Protein AF-A0A3B8VPD6-F1 (afdb_monomer)

Mean predicted aligned error: 4.92 Å

pLDDT: mean 86.11, std 10.17, range [37.28, 96.75]

Sequence (76 aa):
NTSQENSYASDVATALGFHGTGGSDVHSAHGLGKGVTIFNRDIKSESDLVEALKAKHYSPGFRDGSGNVHSLVDSP

Structure (mmCIF, N/CA/C/O backbone):
data_AF-A0A3B8VPD6-F1
#
_entry.id   AF-A0A3B8VPD6-F1
#
loop_
_atom_site.group_PDB
_atom_site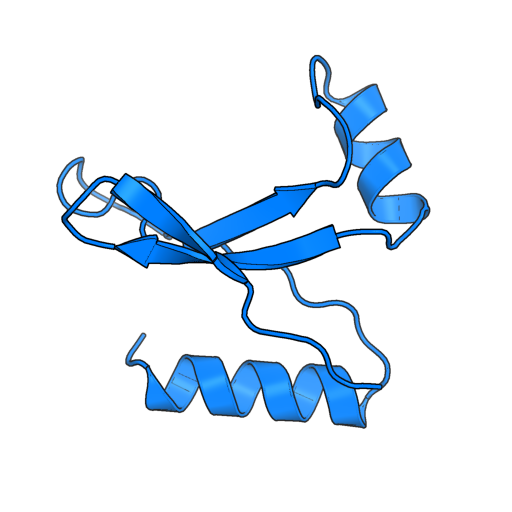.id
_atom_site.type_symbol
_atom_site.label_atom_id
_atom_site.label_alt_id
_atom_site.label_comp_id
_atom_site.label_asym_id
_atom_site.label_entity_id
_atom_site.label_seq_id
_atom_site.pdbx_PDB_ins_code
_atom_site.Cartn_x
_atom_site.Cartn_y
_atom_site.Cartn_z
_atom_site.occupancy
_atom_site.B_iso_or_equiv
_atom_site.auth_seq_id
_atom_site.auth_comp_id
_atom_site.auth_asym_id
_atom_site.auth_atom_id
_atom_site.pdbx_PDB_model_num
ATOM 1 N N . ASN A 1 1 ? 11.559 -5.277 -5.382 1.00 69.56 1 ASN A N 1
ATOM 2 C CA . ASN A 1 1 ? 10.260 -5.963 -5.505 1.00 69.56 1 ASN A CA 1
ATOM 3 C C . ASN A 1 1 ? 9.889 -6.160 -6.956 1.00 69.56 1 ASN A C 1
ATOM 5 O O . ASN A 1 1 ? 9.680 -5.199 -7.698 1.00 69.56 1 ASN A O 1
ATOM 9 N N . THR A 1 2 ? 9.870 -7.420 -7.352 1.00 83.25 2 THR A N 1
ATOM 10 C CA . THR A 1 2 ? 9.287 -7.912 -8.596 1.00 83.25 2 THR A CA 1
ATOM 11 C C . THR A 1 2 ? 7.765 -7.991 -8.465 1.00 83.25 2 THR A C 1
ATOM 13 O O . THR A 1 2 ? 7.219 -8.021 -7.361 1.00 83.25 2 THR A O 1
ATOM 16 N N . SER A 1 3 ? 7.056 -8.049 -9.593 1.00 82.12 3 SER A N 1
ATOM 17 C CA . SER A 1 3 ? 5.598 -8.228 -9.585 1.00 82.12 3 SER A CA 1
ATOM 18 C C . SER A 1 3 ? 5.176 -9.560 -8.956 1.00 82.12 3 SER A C 1
ATOM 20 O O . SER A 1 3 ? 4.123 -9.629 -8.332 1.00 82.12 3 SER A O 1
ATOM 22 N N . GLN A 1 4 ? 6.010 -10.598 -9.078 1.00 86.19 4 GLN A N 1
ATOM 23 C CA . GLN A 1 4 ? 5.751 -11.914 -8.494 1.00 86.19 4 GLN A CA 1
ATOM 24 C C . GLN A 1 4 ? 5.803 -11.877 -6.962 1.00 86.19 4 GLN A C 1
ATOM 26 O O . GLN A 1 4 ? 4.911 -12.414 -6.313 1.00 86.19 4 GLN A O 1
ATOM 31 N N . GLU A 1 5 ? 6.797 -11.196 -6.384 1.00 86.81 5 GLU A N 1
ATOM 32 C CA . GLU A 1 5 ? 6.899 -11.012 -4.929 1.00 86.81 5 GLU A CA 1
ATOM 33 C C . GLU A 1 5 ? 5.708 -10.221 -4.372 1.00 86.81 5 GLU A C 1
ATOM 35 O O . GLU A 1 5 ? 5.156 -10.590 -3.339 1.00 86.81 5 GLU A O 1
ATOM 40 N N . ASN A 1 6 ? 5.270 -9.172 -5.079 1.00 86.25 6 ASN A N 1
ATOM 41 C CA . ASN A 1 6 ? 4.102 -8.386 -4.673 1.00 86.25 6 ASN A CA 1
ATOM 42 C C . ASN A 1 6 ? 2.807 -9.212 -4.713 1.00 86.25 6 ASN A C 1
ATOM 44 O O . ASN A 1 6 ? 2.003 -9.108 -3.792 1.00 86.25 6 ASN A O 1
ATOM 48 N N . SER A 1 7 ? 2.615 -10.041 -5.748 1.00 86.62 7 SER A N 1
ATOM 49 C CA . SER A 1 7 ? 1.456 -10.943 -5.838 1.00 86.62 7 SER A CA 1
ATOM 50 C C . SER A 1 7 ? 1.446 -11.936 -4.682 1.00 86.62 7 SER A C 1
ATOM 52 O O . SER A 1 7 ? 0.441 -12.064 -3.997 1.00 86.62 7 SER A O 1
ATOM 54 N N . TYR A 1 8 ? 2.588 -12.571 -4.409 1.00 89.25 8 TYR A N 1
ATOM 55 C CA . TYR A 1 8 ? 2.706 -13.537 -3.322 1.00 89.25 8 TYR A CA 1
ATOM 56 C C . TYR A 1 8 ? 2.425 -12.908 -1.949 1.00 89.25 8 TYR A C 1
ATOM 58 O O . TYR A 1 8 ? 1.735 -13.496 -1.121 1.00 89.25 8 TYR A O 1
ATOM 66 N N . ALA A 1 9 ? 2.926 -11.694 -1.704 1.00 87.94 9 ALA A N 1
ATOM 67 C CA . ALA A 1 9 ? 2.635 -10.963 -0.474 1.00 87.94 9 ALA A CA 1
ATOM 68 C C . ALA A 1 9 ? 1.137 -10.635 -0.334 1.00 87.94 9 ALA A C 1
ATOM 70 O O . ALA A 1 9 ? 0.600 -10.736 0.769 1.00 87.94 9 ALA A O 1
ATOM 71 N N . SER A 1 10 ? 0.472 -10.288 -1.443 1.00 85.69 10 SER A N 1
ATOM 72 C CA . SER A 1 10 ? -0.981 -10.092 -1.485 1.00 85.69 10 SER A CA 1
ATOM 73 C C . SER A 1 10 ? -1.715 -11.381 -1.121 1.00 85.69 10 SER A C 1
ATOM 75 O O . SER A 1 10 ? -2.523 -11.371 -0.199 1.00 85.69 10 SER A O 1
ATOM 77 N N . ASP A 1 11 ? -1.359 -12.505 -1.751 1.00 89.25 11 ASP A N 1
ATOM 78 C CA . ASP A 1 11 ? -1.995 -13.806 -1.509 1.00 89.25 11 ASP A CA 1
ATOM 79 C C . ASP A 1 11 ? -1.865 -14.239 -0.039 1.00 89.25 11 ASP A C 1
ATOM 81 O O . ASP A 1 11 ? -2.812 -14.747 0.563 1.00 89.25 11 ASP A O 1
ATOM 85 N N . VAL A 1 12 ? -0.699 -14.000 0.575 1.00 90.31 12 VAL A N 1
ATOM 86 C CA . VAL A 1 12 ? -0.468 -14.268 2.002 1.00 90.31 12 VAL A CA 1
ATOM 87 C C . VAL A 1 12 ? -1.315 -13.355 2.890 1.00 90.31 12 VAL A C 1
ATOM 89 O O . VAL A 1 12 ? -1.901 -13.834 3.861 1.00 90.31 12 VAL A O 1
ATOM 92 N N . ALA A 1 13 ? -1.398 -12.056 2.586 1.00 87.94 13 ALA A N 1
ATOM 93 C CA . ALA A 1 13 ? -2.240 -11.127 3.338 1.00 87.94 13 ALA A CA 1
ATOM 94 C C . ALA A 1 13 ? -3.717 -11.546 3.284 1.00 87.94 13 ALA A C 1
ATOM 96 O O . ALA A 1 13 ? -4.349 -11.646 4.338 1.00 87.94 13 ALA A O 1
ATOM 97 N N . THR A 1 14 ? -4.224 -11.895 2.098 1.00 86.94 14 THR A N 1
ATOM 98 C CA . THR A 1 14 ? -5.584 -12.416 1.908 1.00 86.94 14 THR A CA 1
ATOM 99 C C . THR A 1 14 ? -5.803 -13.697 2.711 1.00 86.94 14 THR A C 1
ATOM 101 O O . THR A 1 14 ? -6.746 -13.774 3.498 1.00 86.94 14 THR A O 1
ATOM 104 N N . ALA A 1 15 ? -4.897 -14.676 2.605 1.00 88.88 15 ALA A N 1
ATOM 105 C CA . ALA A 1 15 ? -5.007 -15.949 3.321 1.00 88.88 15 ALA A CA 1
ATOM 106 C C . ALA A 1 15 ? -5.010 -15.793 4.854 1.00 88.88 15 ALA A C 1
ATOM 108 O O . ALA A 1 15 ? -5.581 -16.623 5.562 1.00 88.88 15 ALA A O 1
ATOM 109 N N . LEU A 1 16 ? -4.383 -14.735 5.375 1.00 90.56 16 LEU A N 1
ATOM 110 C CA . LEU A 1 16 ? -4.330 -14.423 6.806 1.00 90.56 16 LEU A CA 1
ATOM 111 C C . LEU A 1 16 ? -5.432 -13.451 7.266 1.00 90.56 16 LEU A C 1
ATOM 113 O O . LEU A 1 16 ? -5.510 -13.147 8.457 1.00 90.56 16 LEU A O 1
ATOM 117 N N . GLY A 1 17 ? -6.283 -12.960 6.359 1.00 86.62 17 GLY A N 1
ATOM 118 C CA . GLY A 1 17 ? -7.315 -11.966 6.672 1.00 86.62 17 GLY A CA 1
ATOM 119 C C . GLY A 1 17 ? -6.751 -10.585 7.033 1.00 86.62 17 GLY A C 1
ATOM 120 O O . GLY A 1 17 ? -7.373 -9.834 7.793 1.00 86.62 17 GLY A O 1
ATOM 121 N N . PHE A 1 18 ? -5.559 -10.254 6.533 1.00 86.44 18 PHE A N 1
ATOM 122 C CA . PHE A 1 18 ? -4.949 -8.936 6.676 1.00 86.44 18 PHE A CA 1
ATOM 123 C C . PHE A 1 18 ? -5.286 -8.034 5.489 1.00 86.44 18 PHE A C 1
ATOM 125 O O . PHE A 1 18 ? -5.435 -8.489 4.362 1.00 86.44 18 PHE A O 1
ATOM 132 N N . HIS A 1 19 ? -5.357 -6.729 5.752 1.00 84.56 19 HIS A N 1
ATOM 133 C CA . HIS A 1 19 ? -5.491 -5.718 4.705 1.00 84.56 19 HIS A CA 1
ATOM 134 C C . HIS A 1 19 ? -4.107 -5.309 4.207 1.00 84.56 19 HIS A C 1
ATOM 136 O O . HIS A 1 19 ? -3.227 -4.991 5.013 1.00 84.56 19 HIS A O 1
ATOM 142 N N . GLY A 1 20 ? -3.919 -5.304 2.889 1.00 85.62 20 GLY A N 1
ATOM 143 C CA . GLY A 1 20 ? -2.666 -4.891 2.271 1.00 85.62 20 GLY A CA 1
ATOM 144 C C . GLY A 1 20 ? -2.517 -3.370 2.195 1.00 85.62 20 GLY A C 1
ATOM 145 O O . GLY A 1 20 ? -3.475 -2.637 1.957 1.00 85.62 20 GLY A O 1
ATOM 146 N N . THR A 1 21 ? -1.290 -2.878 2.347 1.00 90.75 21 THR A N 1
ATOM 147 C CA . THR A 1 21 ? -0.913 -1.503 1.989 1.00 90.75 21 THR A CA 1
ATOM 148 C C . THR A 1 21 ? 0.144 -1.534 0.893 1.00 90.75 21 THR A C 1
ATOM 150 O O . THR A 1 21 ? 0.883 -2.507 0.742 1.00 90.75 21 THR A O 1
ATOM 153 N N . GLY A 1 22 ? 0.206 -0.472 0.092 1.00 89.38 22 GLY A N 1
ATOM 154 C CA . GLY A 1 22 ? 1.221 -0.304 -0.945 1.00 89.38 22 GLY A CA 1
ATOM 155 C C . GLY A 1 22 ? 2.078 0.934 -0.703 1.00 89.38 22 GLY A C 1
ATOM 156 O O . GLY A 1 22 ? 1.585 1.976 -0.264 1.00 89.38 22 GLY A O 1
ATOM 157 N N . GLY A 1 23 ? 3.365 0.825 -1.034 1.00 89.69 23 GLY A N 1
ATOM 158 C CA . GLY A 1 23 ? 4.338 1.908 -0.938 1.00 89.69 23 GLY A CA 1
ATOM 159 C C . GLY A 1 23 ? 5.473 1.719 -1.939 1.00 89.69 23 GLY A C 1
ATOM 160 O O . GLY A 1 23 ? 5.864 0.594 -2.244 1.00 89.69 23 GLY A O 1
ATOM 161 N N . SER A 1 24 ? 5.981 2.818 -2.497 1.00 85.25 24 SER A N 1
ATOM 162 C CA . SER A 1 24 ? 6.987 2.753 -3.561 1.00 85.25 24 SER A CA 1
ATOM 163 C C . SER A 1 24 ? 8.409 2.486 -3.064 1.00 85.25 24 SER A C 1
ATOM 165 O O . SER A 1 24 ? 9.237 2.089 -3.876 1.00 85.25 24 SER A O 1
ATOM 167 N N . ASP A 1 25 ? 8.682 2.727 -1.776 1.00 82.50 25 ASP A N 1
ATOM 168 C CA . ASP A 1 25 ? 10.004 2.585 -1.133 1.00 82.50 25 ASP A CA 1
ATOM 169 C C . ASP A 1 25 ? 11.153 3.192 -1.963 1.00 82.50 25 ASP A C 1
ATOM 171 O O . ASP A 1 25 ? 12.166 2.574 -2.306 1.00 82.50 25 ASP A O 1
ATOM 175 N N . VAL A 1 26 ? 10.929 4.427 -2.411 1.00 83.06 26 VAL A N 1
ATOM 176 C CA . VAL A 1 26 ? 11.805 5.067 -3.387 1.00 83.06 26 VAL A CA 1
ATOM 177 C C . VAL A 1 26 ? 12.933 5.813 -2.713 1.00 83.06 26 VAL A C 1
ATOM 179 O O . VAL A 1 26 ? 12.715 6.633 -1.831 1.00 83.06 26 VAL A O 1
ATOM 182 N N . HIS A 1 27 ? 14.135 5.596 -3.231 1.00 85.56 27 HIS A N 1
ATOM 183 C CA . HIS A 1 27 ? 15.329 6.350 -2.858 1.00 85.56 27 HIS A CA 1
ATOM 184 C C . HIS A 1 27 ? 15.704 7.395 -3.932 1.00 85.56 27 HIS A C 1
ATOM 186 O O . HIS A 1 27 ? 16.715 8.082 -3.822 1.00 85.56 27 HIS A O 1
ATOM 192 N N . SER A 1 28 ? 14.890 7.521 -4.991 1.00 80.38 28 SER A N 1
ATOM 193 C CA . SER A 1 28 ? 15.023 8.526 -6.053 1.00 80.38 28 SER A CA 1
ATOM 194 C C . SER A 1 28 ? 13.666 8.865 -6.687 1.00 80.38 28 SER A C 1
ATOM 196 O O . SER A 1 28 ? 12.708 8.095 -6.600 1.00 80.38 28 SER A O 1
ATOM 198 N N . ALA A 1 29 ? 13.573 10.009 -7.372 1.00 80.69 29 ALA A N 1
ATOM 199 C CA . ALA A 1 29 ? 12.318 10.477 -7.974 1.00 80.69 29 ALA A CA 1
ATOM 200 C C . ALA A 1 29 ? 11.751 9.530 -9.054 1.00 80.69 29 ALA A C 1
ATOM 202 O O . ALA A 1 29 ? 10.544 9.504 -9.279 1.00 80.69 29 ALA A O 1
ATOM 203 N N . HIS A 1 30 ? 12.603 8.720 -9.693 1.00 73.31 30 HIS A N 1
ATOM 204 C CA . HIS A 1 30 ? 12.244 7.888 -10.849 1.00 73.31 30 HIS A CA 1
ATOM 205 C C . HIS A 1 30 ? 11.271 6.736 -10.534 1.00 73.31 30 HIS A C 1
ATOM 207 O O . HIS A 1 30 ? 10.733 6.128 -11.454 1.00 73.31 30 HIS A O 1
ATOM 213 N N . GLY A 1 31 ? 11.029 6.426 -9.256 1.00 72.06 31 GLY A N 1
ATOM 214 C CA . GLY A 1 31 ? 10.055 5.408 -8.847 1.00 72.06 31 GLY A CA 1
ATOM 215 C C . GLY A 1 31 ? 8.911 5.937 -7.985 1.00 72.06 31 GLY A C 1
ATOM 216 O O . GLY A 1 31 ? 8.102 5.137 -7.510 1.00 72.06 31 GLY A O 1
ATOM 217 N N . LEU A 1 32 ? 8.852 7.250 -7.732 1.00 83.56 32 LEU A N 1
ATOM 218 C CA . LEU A 1 32 ? 7.915 7.840 -6.776 1.00 83.56 32 LEU A CA 1
ATOM 219 C C . LEU A 1 32 ? 6.473 7.459 -7.112 1.00 83.56 32 LEU A C 1
ATOM 221 O O . LEU A 1 32 ? 5.998 7.761 -8.203 1.00 83.56 32 LEU A O 1
ATOM 225 N N . GLY A 1 33 ? 5.772 6.824 -6.171 1.00 83.69 33 GLY A N 1
ATOM 226 C CA . GLY A 1 33 ? 4.377 6.416 -6.349 1.00 83.69 33 GLY A CA 1
ATOM 227 C C . GLY A 1 33 ? 4.179 5.160 -7.200 1.00 83.69 33 GLY A C 1
ATOM 228 O O . GLY A 1 33 ? 3.054 4.885 -7.593 1.00 83.69 33 GLY A O 1
ATOM 229 N N . LYS A 1 34 ? 5.232 4.381 -7.485 1.00 87.25 34 LYS A N 1
ATOM 230 C CA . LYS A 1 34 ? 5.098 3.075 -8.152 1.00 87.25 34 LYS A CA 1
ATOM 231 C C . LYS A 1 34 ? 4.237 2.093 -7.349 1.00 87.25 34 LYS A C 1
ATOM 233 O O . LYS A 1 34 ? 3.467 1.360 -7.950 1.00 87.25 34 LYS A O 1
ATOM 238 N N . GLY A 1 35 ? 4.355 2.096 -6.021 1.00 90.31 35 GLY A N 1
ATOM 239 C CA . GLY A 1 35 ? 3.440 1.425 -5.094 1.00 90.31 35 GLY A CA 1
ATOM 240 C C . GLY A 1 35 ? 2.692 2.466 -4.265 1.00 90.31 35 GLY A C 1
ATOM 241 O O . GLY A 1 35 ? 3.302 3.444 -3.825 1.00 90.31 35 GLY A O 1
ATOM 242 N N . VAL A 1 36 ? 1.388 2.277 -4.079 1.00 92.69 36 VAL A N 1
ATOM 243 C CA . VAL A 1 36 ? 0.496 3.217 -3.383 1.00 92.69 36 VAL A CA 1
ATOM 244 C C . VAL A 1 36 ? -0.556 2.477 -2.564 1.00 92.69 36 VAL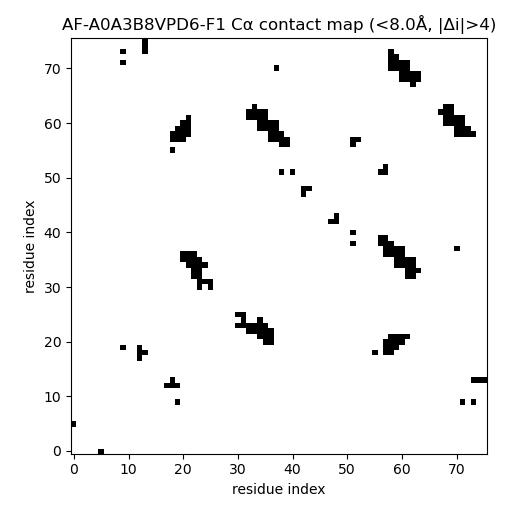 A C 1
ATOM 246 O O . VAL A 1 36 ? -0.879 1.328 -2.848 1.00 92.69 36 VAL A O 1
ATOM 249 N N . THR A 1 37 ? -1.119 3.158 -1.570 1.00 93.56 37 THR A N 1
ATOM 250 C CA . THR A 1 37 ? -2.338 2.720 -0.884 1.00 93.56 37 THR A CA 1
ATOM 251 C C . THR A 1 37 ? -3.499 3.568 -1.385 1.00 93.56 37 THR A C 1
ATOM 253 O O . THR A 1 37 ? -3.415 4.796 -1.382 1.00 93.56 37 THR A O 1
ATOM 256 N N . ILE A 1 38 ? -4.560 2.916 -1.849 1.00 93.44 38 ILE A N 1
ATOM 257 C CA . ILE A 1 38 ? -5.746 3.564 -2.405 1.00 93.44 38 ILE A CA 1
ATOM 258 C C . ILE A 1 38 ? -6.791 3.662 -1.298 1.00 93.44 38 ILE A C 1
ATOM 260 O O . ILE A 1 38 ? -7.218 2.642 -0.758 1.00 93.44 38 ILE A O 1
ATOM 264 N N . PHE A 1 39 ? -7.216 4.885 -0.987 1.00 93.00 39 PHE A N 1
ATOM 265 C CA . PHE A 1 39 ? -8.301 5.159 -0.049 1.00 93.00 39 PHE A CA 1
ATOM 266 C C . PHE A 1 39 ? -9.572 5.528 -0.812 1.00 93.00 39 PHE A C 1
ATOM 268 O O . PHE A 1 39 ? -9.522 6.197 -1.842 1.00 93.00 39 PHE A O 1
ATOM 275 N N . ASN A 1 40 ? -10.726 5.138 -0.278 1.00 89.06 40 ASN A N 1
ATOM 276 C CA . ASN A 1 40 ? -12.036 5.500 -0.827 1.00 89.06 40 ASN A CA 1
ATOM 277 C C . ASN A 1 40 ? -12.479 6.936 -0.465 1.00 89.06 40 ASN A C 1
ATOM 279 O O . ASN A 1 40 ? -13.614 7.323 -0.740 1.00 89.06 40 ASN A O 1
ATOM 283 N N . ARG A 1 41 ? -11.613 7.694 0.215 1.00 90.31 41 ARG A N 1
ATOM 284 C CA . ARG A 1 41 ? -11.855 9.054 0.692 1.00 90.31 41 ARG A CA 1
ATOM 285 C C . ARG A 1 41 ? -10.584 9.886 0.587 1.00 90.31 41 ARG A C 1
ATOM 287 O O . ARG A 1 41 ? -9.481 9.341 0.631 1.00 90.31 41 ARG A O 1
ATOM 294 N N . ASP A 1 42 ? -10.747 11.201 0.527 1.00 93.38 42 ASP A N 1
ATOM 295 C CA . ASP A 1 42 ? -9.618 12.123 0.602 1.00 93.38 42 ASP A CA 1
ATOM 296 C C . ASP A 1 42 ? -8.958 12.059 1.983 1.00 93.38 42 ASP A C 1
ATOM 298 O O . ASP A 1 42 ? -9.630 12.156 3.012 1.00 93.38 42 ASP A O 1
ATOM 302 N N . ILE A 1 43 ? -7.631 11.971 1.998 1.00 94.31 43 ILE A N 1
ATOM 303 C CA . ILE A 1 43 ? -6.818 12.063 3.211 1.00 94.31 43 ILE A CA 1
ATOM 304 C C . ILE A 1 43 ? -6.165 13.444 3.230 1.00 94.31 43 ILE A C 1
ATOM 306 O O . ILE A 1 43 ? -5.289 13.725 2.412 1.00 94.31 43 ILE A O 1
ATOM 310 N N . LYS A 1 44 ? -6.613 14.326 4.130 1.00 96.12 44 LYS A N 1
ATOM 311 C CA . LYS A 1 44 ? -6.142 15.722 4.214 1.00 96.12 44 LYS A CA 1
ATOM 312 C C . LYS A 1 44 ? -5.343 16.000 5.485 1.00 96.12 44 LYS A C 1
ATOM 314 O O . LYS A 1 44 ? -4.704 17.043 5.593 1.00 96.12 44 LYS A O 1
ATOM 319 N N . SER A 1 45 ? -5.357 15.064 6.427 1.00 96.56 45 SER A N 1
ATOM 320 C CA . SER A 1 45 ? -4.641 15.127 7.694 1.00 96.56 45 SER A CA 1
ATOM 321 C C . SER A 1 45 ? -4.169 13.742 8.141 1.00 96.56 45 SER A C 1
ATOM 323 O O . SER A 1 45 ? -4.623 12.711 7.642 1.00 96.56 45 SER A O 1
ATOM 325 N N . GLU A 1 46 ? -3.268 13.711 9.122 1.00 96.75 46 GLU A N 1
ATOM 326 C CA . GLU A 1 46 ? -2.847 12.467 9.774 1.00 96.75 46 GLU A CA 1
ATOM 327 C C . GLU A 1 46 ? -4.024 11.760 10.463 1.00 96.75 46 GLU A C 1
ATOM 329 O O . GLU A 1 46 ? -4.159 10.541 10.373 1.00 96.75 46 GLU A O 1
ATOM 334 N N . SER A 1 47 ? -4.924 12.516 11.098 1.00 96.44 47 SER A N 1
ATOM 335 C CA . SER A 1 47 ? -6.132 11.957 11.710 1.00 96.44 47 SER A CA 1
ATOM 336 C C . SER A 1 47 ? -7.024 11.277 10.669 1.00 96.44 47 SER A C 1
ATOM 338 O O . SER A 1 47 ? -7.490 10.162 10.912 1.00 96.44 47 SER A O 1
ATOM 340 N N . ASP A 1 48 ? -7.175 11.877 9.480 1.00 95.38 48 ASP A N 1
ATOM 341 C CA . ASP A 1 48 ? -7.927 11.255 8.388 1.00 95.38 48 ASP A CA 1
ATOM 342 C C . ASP A 1 48 ? -7.288 9.930 7.951 1.00 95.38 48 ASP A C 1
ATOM 344 O O . ASP A 1 48 ? -7.992 8.955 7.672 1.00 95.38 48 ASP A O 1
ATOM 348 N N . LEU A 1 49 ? -5.956 9.879 7.899 1.00 93.75 49 LEU A N 1
ATOM 349 C CA . LEU A 1 49 ? -5.224 8.667 7.547 1.00 93.75 49 LEU A CA 1
ATOM 350 C C . LEU A 1 49 ? -5.473 7.562 8.579 1.00 93.75 49 LEU A C 1
ATOM 352 O O . LEU A 1 49 ? -5.841 6.446 8.216 1.00 93.75 49 LEU A O 1
ATOM 356 N N . VAL A 1 50 ? -5.315 7.880 9.865 1.00 94.94 50 VAL A N 1
ATOM 357 C CA . VAL A 1 50 ? -5.506 6.929 10.970 1.00 94.94 50 VAL A CA 1
ATOM 358 C C . VAL A 1 50 ? -6.922 6.360 10.965 1.00 94.94 50 VAL A C 1
ATOM 360 O O . VAL A 1 50 ? -7.106 5.150 11.089 1.00 94.94 50 VAL A O 1
ATOM 363 N N . GLU A 1 51 ? -7.932 7.205 10.791 1.00 94.75 51 GLU A N 1
ATOM 364 C CA . GLU A 1 51 ? -9.323 6.767 10.691 1.00 94.75 51 GLU A CA 1
ATOM 365 C C . GLU A 1 51 ? -9.571 5.860 9.481 1.00 94.75 51 GLU A C 1
ATOM 367 O O . GLU A 1 51 ? -10.226 4.828 9.624 1.00 94.75 51 GLU A O 1
ATOM 372 N N . ALA A 1 52 ? -9.026 6.197 8.307 1.00 92.81 52 ALA A N 1
ATOM 373 C CA . ALA A 1 52 ? -9.191 5.388 7.101 1.00 92.81 52 ALA A CA 1
ATOM 374 C C . ALA A 1 52 ? -8.532 4.005 7.248 1.00 92.81 52 ALA A C 1
ATOM 376 O O . ALA A 1 52 ? -9.108 2.990 6.849 1.00 92.81 52 ALA A O 1
ATOM 377 N N . LEU A 1 53 ? -7.362 3.949 7.895 1.00 92.31 53 LEU A N 1
ATOM 378 C CA . LEU A 1 53 ? -6.679 2.696 8.215 1.00 92.31 53 LEU A CA 1
ATOM 379 C C . LEU A 1 53 ? -7.471 1.857 9.229 1.00 92.31 53 LEU A C 1
ATOM 381 O O . LEU A 1 53 ? -7.623 0.648 9.058 1.00 92.31 53 LEU A O 1
ATOM 385 N N . LYS A 1 54 ? -8.030 2.483 10.270 1.00 92.50 54 LYS A N 1
ATOM 386 C CA . LYS A 1 54 ? -8.876 1.792 11.260 1.00 92.50 54 LYS A CA 1
ATOM 387 C C . LYS A 1 54 ? -10.180 1.274 10.658 1.00 92.50 54 LYS A C 1
ATOM 389 O O . LYS A 1 54 ? -10.645 0.213 11.065 1.00 92.50 54 LYS A O 1
ATOM 394 N N . ALA A 1 55 ? -10.746 1.996 9.692 1.00 91.75 55 ALA A N 1
ATOM 395 C CA . ALA A 1 55 ? -11.938 1.587 8.956 1.00 91.75 55 ALA A CA 1
ATOM 396 C C . ALA A 1 55 ? -11.685 0.416 7.993 1.00 91.75 55 ALA A C 1
ATOM 398 O O . ALA A 1 55 ? -12.649 -0.154 7.489 1.00 91.75 55 ALA A O 1
ATOM 399 N N . LYS A 1 56 ? -10.414 0.053 7.745 1.00 88.81 56 LYS A N 1
ATOM 400 C CA . LYS A 1 56 ? -10.020 -1.072 6.880 1.00 88.81 56 LYS A CA 1
ATOM 401 C C . LYS A 1 56 ? -10.564 -0.976 5.448 1.00 88.81 56 LYS A C 1
ATOM 403 O O . LYS A 1 56 ? -10.729 -1.982 4.767 1.00 88.81 56 LYS A O 1
ATOM 408 N N . HIS A 1 57 ? -10.833 0.244 4.987 1.00 87.12 57 HIS A N 1
ATOM 409 C CA . HIS A 1 57 ? -11.375 0.507 3.658 1.00 87.12 57 HIS A CA 1
ATOM 410 C C . HIS A 1 57 ? -10.300 1.118 2.755 1.00 87.12 57 HIS A C 1
ATOM 412 O O . HIS A 1 57 ? -10.344 2.289 2.378 1.00 87.12 57 HIS A O 1
ATOM 418 N N . TYR A 1 58 ? -9.292 0.307 2.458 1.00 91.69 58 TYR A N 1
ATOM 419 C CA . TYR A 1 58 ? -8.180 0.653 1.584 1.00 91.69 58 TYR A CA 1
ATOM 420 C C . TYR A 1 58 ? -7.669 -0.601 0.880 1.00 91.69 58 TYR A C 1
ATOM 422 O O . TYR A 1 58 ? -7.927 -1.713 1.337 1.00 91.69 58 TYR A O 1
ATOM 430 N N . SER A 1 59 ? -6.954 -0.410 -0.226 1.00 90.38 59 SER A N 1
ATOM 431 C CA . SER A 1 59 ? -6.307 -1.502 -0.961 1.00 90.38 59 SER A CA 1
ATOM 432 C C . SER A 1 59 ? -4.888 -1.119 -1.382 1.00 90.38 59 SER A C 1
ATOM 434 O O . SER A 1 59 ? -4.605 0.071 -1.595 1.00 90.38 59 SER A O 1
ATOM 436 N N . PRO A 1 60 ? -3.979 -2.096 -1.514 1.00 91.56 60 PRO A N 1
ATOM 437 C CA . PRO A 1 60 ? -2.696 -1.864 -2.149 1.00 91.56 60 PRO A CA 1
ATOM 438 C C . PRO A 1 60 ? -2.890 -1.642 -3.655 1.00 91.56 60 PRO A C 1
ATOM 440 O O . PRO A 1 60 ? -3.802 -2.175 -4.285 1.00 91.56 60 PRO A O 1
ATOM 443 N N . GLY A 1 61 ? -2.018 -0.848 -4.263 1.00 91.62 61 GLY A N 1
ATOM 444 C CA . GLY A 1 61 ? -2.062 -0.581 -5.693 1.00 91.62 61 GLY A CA 1
ATOM 445 C C . GLY A 1 61 ? -0.719 -0.158 -6.261 1.00 91.62 61 GLY A C 1
ATOM 446 O O . GLY A 1 61 ? 0.261 0.047 -5.537 1.00 91.62 61 GLY A O 1
ATOM 447 N N . PHE A 1 62 ? -0.675 -0.011 -7.580 1.00 90.50 62 PHE A N 1
ATOM 448 C CA . PHE A 1 62 ? 0.507 0.448 -8.297 1.00 90.50 62 PHE A CA 1
ATOM 449 C C . PHE A 1 62 ? 0.157 1.511 -9.330 1.00 90.50 62 PHE A C 1
ATOM 451 O O . PHE A 1 62 ? -0.924 1.493 -9.917 1.00 90.50 62 PHE A O 1
ATOM 458 N N . ARG A 1 63 ? 1.091 2.436 -9.565 1.00 90.31 63 ARG A N 1
ATOM 459 C CA . ARG A 1 63 ? 0.971 3.426 -10.637 1.00 90.31 63 ARG A CA 1
ATOM 460 C C . ARG A 1 63 ? 1.770 2.982 -11.853 1.00 90.31 63 ARG A C 1
ATOM 462 O O . ARG A 1 63 ? 2.948 2.642 -11.727 1.00 90.31 63 ARG A O 1
ATOM 469 N N . ASP A 1 64 ? 1.140 2.994 -13.021 1.00 87.81 64 ASP A N 1
ATOM 470 C CA . ASP A 1 64 ? 1.810 2.697 -14.285 1.00 87.81 64 ASP A CA 1
ATOM 471 C C . ASP A 1 64 ? 2.621 3.898 -14.816 1.00 87.81 64 ASP A C 1
ATOM 473 O O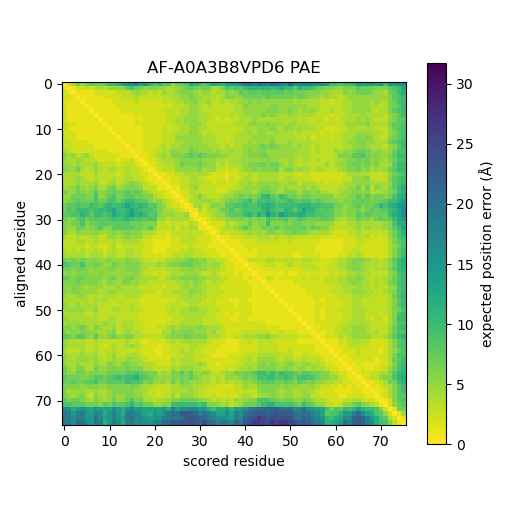 . ASP A 1 64 ? 2.628 4.993 -14.243 1.00 87.81 64 ASP A O 1
ATOM 477 N N . GLY A 1 65 ? 3.340 3.686 -15.924 1.00 82.25 65 GLY A N 1
ATOM 478 C CA . GLY A 1 65 ? 4.148 4.727 -16.572 1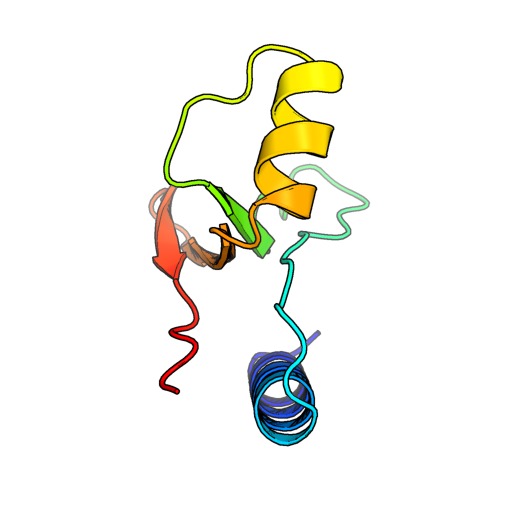.00 82.25 65 GLY A CA 1
ATOM 479 C C . GLY A 1 65 ? 3.333 5.869 -17.194 1.00 82.25 65 GLY A C 1
ATOM 480 O O . GLY A 1 65 ? 3.904 6.905 -17.520 1.00 82.25 65 GLY A O 1
ATOM 481 N N . SER A 1 66 ? 2.017 5.700 -17.335 1.00 85.88 66 SER A N 1
ATOM 482 C CA . SER A 1 66 ? 1.081 6.718 -17.823 1.00 85.88 66 SER A CA 1
ATOM 483 C C . SER A 1 66 ? 0.436 7.515 -16.685 1.00 85.88 66 SER A C 1
ATOM 485 O O . SER A 1 66 ? -0.251 8.498 -16.946 1.00 85.88 66 SER A O 1
ATOM 487 N N . GLY A 1 67 ? 0.677 7.126 -15.429 1.00 83.25 67 GL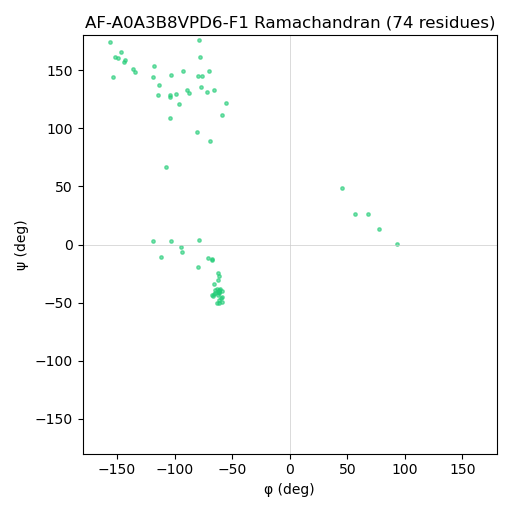Y A N 1
ATOM 488 C CA . GLY A 1 67 ? 0.136 7.784 -14.246 1.00 83.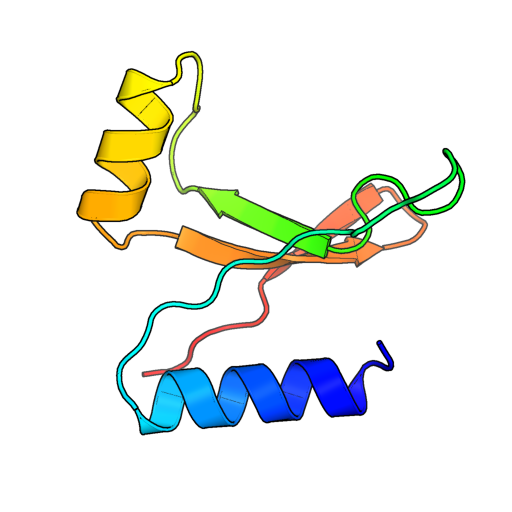25 67 GLY A CA 1
ATOM 489 C C . GLY A 1 67 ? -1.174 7.189 -13.730 1.00 83.25 67 GLY A C 1
ATOM 490 O O . GLY A 1 67 ? -1.667 7.667 -12.708 1.00 83.25 67 GLY A O 1
ATOM 491 N N . ASN A 1 68 ? -1.720 6.145 -14.363 1.00 89.19 68 ASN A N 1
ATOM 492 C CA . ASN A 1 68 ? -2.937 5.496 -13.873 1.00 89.19 68 ASN A CA 1
ATOM 493 C C . ASN A 1 68 ? -2.619 4.610 -12.673 1.00 89.19 68 ASN A C 1
ATOM 495 O O . ASN A 1 68 ? -1.565 3.972 -12.621 1.00 89.19 68 ASN A O 1
ATOM 499 N N . VAL A 1 69 ? -3.550 4.553 -11.725 1.00 89.19 69 VAL A N 1
ATOM 500 C CA . VAL A 1 69 ? -3.435 3.733 -10.520 1.00 89.19 69 VAL A CA 1
ATOM 501 C C . VAL A 1 69 ? -4.322 2.504 -10.657 1.00 89.19 69 VAL A C 1
ATOM 503 O O . VAL A 1 69 ? -5.513 2.617 -10.937 1.00 89.19 69 VAL A O 1
ATOM 506 N N . HIS A 1 70 ? -3.731 1.339 -10.423 1.00 89.00 70 HIS A N 1
ATOM 507 C CA . HIS A 1 70 ? -4.388 0.040 -10.488 1.00 89.00 70 HIS A CA 1
ATOM 508 C C . HIS A 1 70 ? -4.414 -0.568 -9.089 1.00 89.00 70 HIS A C 1
ATOM 510 O O . HIS A 1 70 ? -3.379 -0.623 -8.422 1.00 89.00 70 HIS A O 1
ATOM 516 N N . SER A 1 71 ? -5.588 -1.005 -8.637 1.00 84.56 71 SER A N 1
ATOM 517 C CA . SER A 1 71 ? -5.721 -1.743 -7.380 1.00 84.56 71 SER A CA 1
ATOM 518 C C . SER A 1 71 ? -5.257 -3.183 -7.587 1.00 84.56 71 SER A C 1
ATOM 520 O O . SER A 1 71 ? -5.596 -3.817 -8.589 1.00 84.56 71 SER A O 1
ATOM 522 N N . LEU A 1 72 ? -4.478 -3.693 -6.639 1.00 74.88 72 LEU A N 1
ATOM 523 C CA . LEU A 1 72 ? -4.279 -5.123 -6.483 1.00 74.88 72 LEU A CA 1
ATOM 524 C C . LEU A 1 72 ? -5.517 -5.599 -5.725 1.00 74.88 72 LEU A C 1
ATOM 526 O O . LEU A 1 72 ? -5.640 -5.371 -4.526 1.00 74.88 72 LEU A O 1
ATOM 530 N N . VAL A 1 73 ? -6.503 -6.100 -6.469 1.00 65.25 73 VAL A N 1
ATOM 531 C CA . VAL A 1 73 ? -7.799 -6.486 -5.909 1.00 65.25 73 VAL A CA 1
ATOM 532 C C . VAL A 1 73 ? -7.611 -7.546 -4.828 1.00 65.25 73 VAL A C 1
ATOM 534 O O . VAL A 1 73 ? -7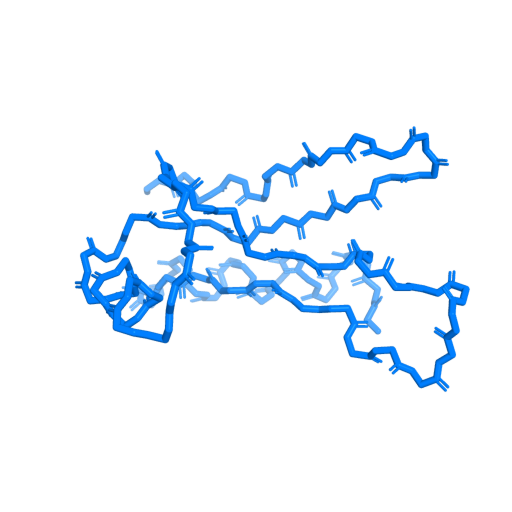.299 -8.695 -5.129 1.00 65.25 73 VAL A O 1
ATOM 537 N N . ASP A 1 74 ? -7.882 -7.167 -3.582 1.00 57.25 74 ASP A N 1
ATOM 538 C CA . ASP A 1 74 ? -8.210 -8.111 -2.521 1.00 57.25 74 ASP A CA 1
ATOM 539 C C . ASP A 1 74 ? -9.594 -8.688 -2.865 1.00 57.25 74 ASP A C 1
ATOM 541 O O . ASP A 1 74 ? -10.631 -8.111 -2.530 1.00 57.25 74 ASP A O 1
ATOM 545 N N . SER A 1 75 ? -9.633 -9.778 -3.639 1.00 37.28 75 SER A N 1
ATOM 546 C CA . SER A 1 75 ? -10.852 -10.589 -3.703 1.00 37.28 75 SER A CA 1
ATOM 547 C C . SER A 1 75 ? -10.988 -11.329 -2.367 1.00 37.28 75 SER A C 1
ATOM 549 O O . SER A 1 75 ? -9.985 -11.878 -1.908 1.00 37.28 75 SER A O 1
ATOM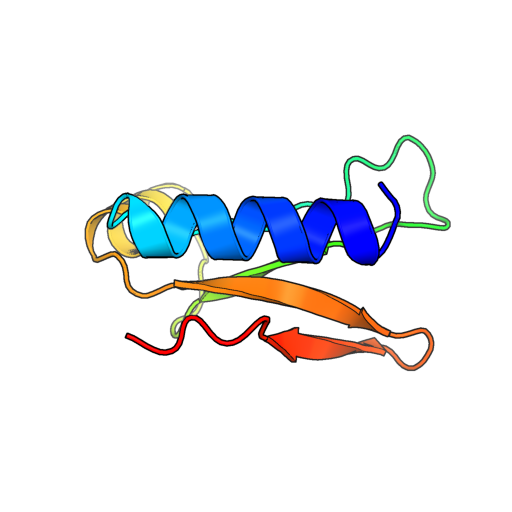 551 N N . PRO A 1 76 ? -12.171 -11.292 -1.727 1.00 44.38 76 PRO A N 1
ATOM 552 C CA . PRO A 1 76 ? -12.401 -11.928 -0.432 1.00 44.38 76 PRO A CA 1
ATOM 553 C C . PRO A 1 76 ? -12.215 -13.448 -0.468 1.00 44.38 76 PRO A C 1
ATOM 555 O O . PRO A 1 76 ? -12.433 -14.052 -1.545 1.00 44.38 76 PRO A O 1
#

Secondary structure (DSSP, 8-state):
--HHHHHHHHHHHHHTTPPP------SSGGGTTSEEEEESS---SHHHHHHHHHTT-EEEEEE-TTS-EEE-----

Solvent-accessible surface area (backbone atoms only — not comparable to full-atom values): 4626 Å² total; per-residue (Å²): 136,54,74,66,59,53,50,52,53,48,53,51,28,53,77,70,74,46,82,54,75,31,64,40,87,56,94,51,82,92,42,66,54,40,20,30,60,47,61,89,60,88,68,88,46,71,68,47,45,53,51,44,60,73,65,65,54,54,35,18,25,35,35,51,99,86,68,52,76,45,71,56,76,81,70,131

Foldseek 3Di:
DDPVVVLVVLVVCLVVVHADAWAQPDPDPPRHQQKGKDFPDDDPDPVSVVVRVVVSRIFIWGADPVGDIDGPDSDD

Radius of gyration: 12.85 Å; Cα contacts (8 Å, |Δi|>4): 100; chains: 1; bounding box: 28×32×30 Å

=== Feature glossary ===
A reading guide for the features in this record.

Start from the sequence.

  · Sequence gives the chain of amino acids in standard one-letter code (A=alanine, C=cysteine, …, Y=tyrosine), read N→C. It is the only feature that is directly encoded by the gene; all structural features are derived from the folded form of this sequence.

Fold it, and you get atomic coordinates and the backbone conformation that goes with them.

  · Structure coordinates are given as an mmCIF _atom_site loop: one row per atom with element, residue name, chain id, sequence number, and x/y/z position in Å. Only the four main-chain atoms per residue are included here; side chains are omitted to keep the record compact.

  · Backbone dihedral angles. Every residue except chain termini has a φ (preceding-C → N → Cα → C) and a ψ (N → Cα → C → next-N). They are reported in degrees following the IUPAC sign convention. Secondary structure is essentially a statement about which (φ, ψ) basin each residue occupies.

  · Eight-state secondary structure (DSSP): H is the canonical α-helix, G the tighter 3₁₀-helix, I the wider π-helix; E/B are β-structure, T and S are turns and bends, and '-' is everything else. DSSP derives these from the pattern of main-chain N–H···O=C hydrogen bonds, not from the sequence.

  · SS3 is a coarse helix/strand/coil call (letters a/b/c) made by the P-SEA algorithm from inter-Cα distances and dihedrals. It is less detailed than DSSP but needs only Cα positions.

Summarize the fold with a handful of shape descriptors and a per-residue structural alphabet.

  · Radius of gyration (Rg) is the root-mean-square distance of Cα atoms from their centroid — a single number for overall size and compactness. A globular domain of N residues has Rg ≈ 2.2·N^0.38 Å; an extended or disordered chain has a much larger Rg. The Cα contact count is the number of residue pairs whose Cα atoms are within 8 Å and are more than four positions apart in sequence — a standard proxy for tertiary packing density. The bounding box is the smallest axis-aligned box enclosing all Cα atoms.

  · 3Di is Foldseek's structural alphabet. Each residue is assigned one of twenty discrete states based on how its Cα sits relative to its spatial (not sequential) neighbors. Aligning 3Di strings fi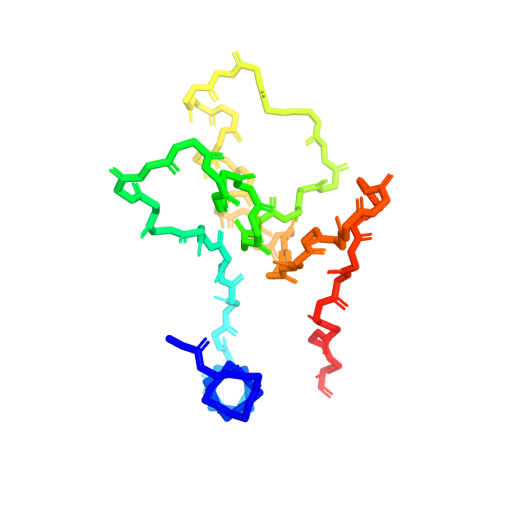nds structural homologs roughly as well as full 3D superposition, but orders of magnitude faster.

  · Solvent-accessible surface area (SASA) is the area in Å² traced out by the centre of a 1.4 Å probe sphere (a water molecule) rolled over the protein's van der Waals surface (Shrake–Rupley / Lee–Richards construction). Buried residues have near-zero SASA; fully exposed residues can exceed 200 Å². The total SASA scales roughly with the number of surface residues.

Ask how reliable the model is.

  · For AlphaFold models, the B-factor field carries pLDDT — the model's own estimate of local accuracy on a 0–100 scale. Regions with pLDDT<50 should be treated as essentially unmodeled; they often correspond to intrinsically disordered segments.

  · For experimental (PDB) structures, the B-factor (temperature factor) quantifies the positional spread of each atom in the crystal — a combination of thermal vibration and static disorder — in units of Å². High B-factors mark flexible loops or poorly resolved regions; low B-factors mark the rigid, well-ordered core.

  · Predicted Aligned Error (PAE) is an AlphaFold confidence matrix: entry (i, j) is the expected error in the position of residue j, in ångströms, when the prediction is superimposed on the true structure at residue i. Low PAE within a block of residues means that block is internally rigid and well-predicted; high PAE between two blocks means their relative placement is uncertain even if each block individually is confident.

Place it in context: what it resembles, what it is annotated as, and how it looks.

  · Structural nearest neighbors (via Foldseek easy-search vs the PDB). Reported per hit: target PDB id, E-value, and alignment TM-score. A TM-score above ~0.5 is the conventional threshold for 'same fold'.

  · Functional annotations link the protein to curated databases. InterPro entries identify conserved domains and families by matching the sequence against member-database signatures (Pfam, PROSITE, CDD, …). Gene Ontology (GO) terms describe molecular function, biological process, and cellular component in a controlled vocabulary. CATH places the structure in a hierarchical fold classification (Class/Architecture/Topology/Homologous-superfamily). The organism is the source species.

  · The contact map is a binary N×N matrix image: pixel (i, j) is dark where Cα_i and Cα_j are within 8 Å and |i−j|>4. Because the |i−j|>4 filter removes local helical contacts, off-diagonal stripes parallel to the main diagonal indicate parallel β-sheets; stripes perpendicular to it indicate antiparallel β-sheets. The Ramachandran plot scatters every residue's (φ, ψ) pair against the sterically allowed regions. The PAE heatmap renders the predicted-aligned-error matrix.

  · Six rendered views show the 3D structure from the faces of a cube — i.e. along ±x, ±y, ±z. Rendering representation is drawn randomly per protein from cartoon (secondary-structure ribbons), sticks (backbone bonds), or molecular surface; coloring is either N→C rainbow (blue at the N-terminus through red at the C-terminus) or one color per chain.